Protein AF-A0A381V7F2-F1 (afdb_monomer_lite)

Foldseek 3Di:
DDPVVDDDPPQDKDKDFADDQAFKFWWPDKDLPQLCPFPFWDDKAFLVNPPDQQDPPPVPPSPHGPADDTMDQGGPGGGMMTIGSDNVSRVVSSVVMDTDGDDDDHDDDPVSCVVVVNDPDPDDDDDDDDPPD

Organism: NCBI:txid408172

Radius of gyration: 20.08 Å; chains: 1; bounding box: 65×26×51 Å

pLDDT: mean 93.83, std 6.0, range [57.78, 98.88]

Secondary structure (DSSP, 8-state):
--GGGSPPPTT--EEEEE--SSSSEEEEEEE-HHHHTSTTEEEEEEGGG-SS-S---TT--S---SS-SSEE-STT---EEEEESSHHHHHHHHTT-EEEEEE-----SHHHHHHHT--SSPPP----S-S--

InterPro domains:
  IPR000674 Aldehyde oxidase/xanthine dehydrogenase, a/b hammerhead [PF01315] (2-100)
  IPR000674 Aldehyde oxidase/xanthine dehydrogenase, a/b hammerhead [SM01008] (2-105)
  IPR016208 Aldehyde oxidase/xanthine dehydrogenase-like [PTHR45444] (2-132)
  IPR036856 Aldehyde oxidase/xanthine dehydrogenase, a/b hammerhead superfamily [SSF54665] (2-106)

Structure (mmCIF, N/CA/C/O backbone):
data_AF-A0A381V7F2-F1
#
_entry.id   AF-A0A381V7F2-F1
#
loop_
_atom_site.group_PDB
_atom_site.id
_atom_site.type_symbol
_atom_site.label_atom_id
_atom_site.label_alt_id
_atom_site.label_comp_id
_atom_site.label_asym_id
_atom_site.label_entity_id
_atom_site.label_seq_id
_atom_site.pdbx_PDB_ins_code
_atom_site.Cartn_x
_atom_site.Cartn_y
_atom_site.Cartn_z
_atom_site.occupancy
_atom_site.B_iso_or_equiv
_atom_site.auth_seq_id
_atom_site.auth_comp_id
_atom_site.auth_asym_id
_atom_site.auth_atom_id
_atom_site.pdbx_PDB_model_num
ATOM 1 N N . MET A 1 1 ? 13.324 -11.244 24.272 1.00 77.88 1 MET A N 1
ATOM 2 C CA . MET A 1 1 ? 12.344 -10.155 24.357 1.00 77.88 1 MET A CA 1
ATOM 3 C C . MET A 1 1 ? 12.440 -9.395 23.057 1.00 77.88 1 MET A C 1
ATOM 5 O O . MET A 1 1 ? 13.468 -8.781 22.792 1.00 77.88 1 MET A O 1
ATOM 9 N N . TYR A 1 2 ? 11.424 -9.563 22.232 1.00 90.44 2 TYR A N 1
ATOM 10 C CA . TYR A 1 2 ? 11.212 -8.920 20.946 1.00 90.44 2 TYR A CA 1
ATOM 11 C C . TYR A 1 2 ? 10.138 -7.834 21.095 1.00 90.44 2 TYR A C 1
ATOM 13 O O . TYR A 1 2 ? 9.563 -7.674 22.173 1.00 90.44 2 TYR A O 1
ATOM 21 N N . ILE A 1 3 ? 9.901 -7.037 20.051 1.00 88.31 3 ILE A N 1
ATOM 22 C CA . ILE A 1 3 ? 8.978 -5.893 20.141 1.00 88.31 3 ILE A CA 1
ATOM 23 C C . ILE A 1 3 ? 7.526 -6.324 20.395 1.00 88.31 3 ILE A C 1
ATOM 25 O O . ILE A 1 3 ? 6.768 -5.592 21.018 1.00 88.31 3 ILE A O 1
ATOM 29 N N . ASP A 1 4 ? 7.165 -7.519 19.934 1.00 85.69 4 ASP A N 1
ATOM 30 C CA . ASP A 1 4 ? 5.852 -8.154 20.026 1.00 85.69 4 ASP A CA 1
ATOM 31 C C . ASP A 1 4 ? 5.653 -8.929 21.337 1.00 85.69 4 ASP A C 1
ATOM 33 O O . ASP A 1 4 ? 4.526 -9.277 21.675 1.00 85.69 4 ASP A O 1
ATOM 37 N N . ASP A 1 5 ? 6.721 -9.130 22.117 1.00 88.81 5 ASP A N 1
ATOM 38 C CA . ASP A 1 5 ? 6.630 -9.641 23.490 1.00 88.81 5 ASP A CA 1
ATOM 39 C C . ASP A 1 5 ? 6.167 -8.553 24.481 1.00 88.81 5 ASP A C 1
ATOM 41 O O . ASP A 1 5 ? 5.869 -8.849 25.644 1.00 88.81 5 ASP A O 1
ATOM 45 N N . LEU A 1 6 ? 6.167 -7.278 24.069 1.00 89.31 6 LEU A N 1
ATOM 46 C CA . LEU A 1 6 ? 5.774 -6.167 24.932 1.00 89.31 6 LEU A CA 1
ATOM 47 C C . LEU A 1 6 ? 4.250 -6.155 25.128 1.00 89.31 6 LEU A C 1
ATOM 49 O O . LEU A 1 6 ? 3.505 -6.276 24.157 1.00 89.31 6 LEU A O 1
ATOM 53 N N . PRO A 1 7 ? 3.760 -5.964 26.367 1.00 89.00 7 PRO A N 1
ATOM 54 C CA . PRO A 1 7 ? 2.331 -5.843 26.607 1.00 89.00 7 PRO A CA 1
ATOM 55 C C . PRO A 1 7 ? 1.783 -4.608 25.892 1.00 89.00 7 PRO A C 1
ATOM 57 O O . PRO A 1 7 ? 2.323 -3.506 26.021 1.00 89.00 7 PRO A O 1
ATOM 60 N N . GLU A 1 8 ? 0.684 -4.795 25.167 1.00 89.75 8 GLU A N 1
ATOM 61 C CA . GLU A 1 8 ? 0.017 -3.708 24.462 1.00 89.75 8 GLU A CA 1
ATOM 62 C C . GLU A 1 8 ? -0.523 -2.677 25.467 1.00 89.75 8 GLU A C 1
ATOM 64 O O . GLU A 1 8 ? -1.240 -3.039 26.411 1.00 89.75 8 GLU A O 1
ATOM 69 N N . PRO A 1 9 ? -0.214 -1.380 25.288 1.00 91.69 9 PRO A N 1
ATOM 70 C CA . PRO A 1 9 ? -0.844 -0.322 26.061 1.00 91.69 9 PRO A CA 1
ATOM 71 C C . PRO A 1 9 ? -2.373 -0.387 25.978 1.00 91.69 9 PRO A C 1
ATOM 73 O O . PRO A 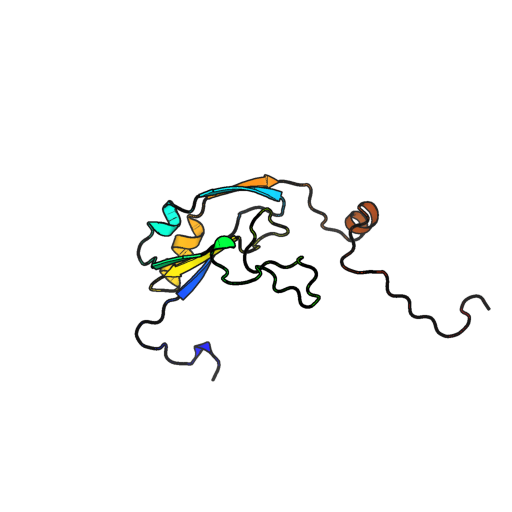1 9 ? -2.954 -0.764 24.955 1.00 91.69 9 PRO A O 1
ATOM 76 N N . ALA A 1 10 ? -3.048 0.042 27.044 1.00 92.62 10 ALA A N 1
ATOM 77 C CA . ALA A 1 10 ? -4.502 0.124 27.041 1.00 92.62 10 ALA A CA 1
ATOM 78 C C . ALA A 1 10 ? -4.981 1.091 25.944 1.00 92.62 10 ALA A C 1
ATOM 80 O O . ALA A 1 10 ? -4.534 2.235 25.879 1.00 92.62 10 ALA A O 1
ATOM 81 N N . GLY A 1 11 ? -5.906 0.628 25.100 1.00 92.38 11 GLY A N 1
ATOM 82 C CA . GLY A 1 11 ? -6.437 1.416 23.985 1.00 92.38 11 GLY A CA 1
ATOM 83 C C . GLY A 1 11 ? -5.597 1.376 22.704 1.00 92.38 11 GLY A C 1
ATOM 84 O O . GLY A 1 11 ? -5.860 2.174 21.807 1.00 92.38 11 GLY A O 1
ATOM 85 N N . THR A 1 12 ? -4.620 0.467 22.603 1.00 95.06 12 THR A N 1
ATOM 86 C CA . THR A 1 12 ? -3.886 0.199 21.354 1.00 95.06 12 THR A CA 1
ATOM 87 C C . THR A 1 12 ? -4.850 -0.048 20.191 1.00 95.06 12 THR A C 1
ATOM 89 O O . THR A 1 12 ? -5.818 -0.798 20.311 1.00 95.06 12 THR A O 1
ATOM 92 N N . LEU A 1 13 ? -4.576 0.604 19.061 1.00 97.38 13 LEU A N 1
ATOM 93 C CA . LEU A 1 13 ? -5.216 0.326 17.779 1.00 97.38 13 LEU A CA 1
ATOM 94 C C . LEU A 1 13 ? -4.239 -0.440 16.893 1.00 97.38 13 LEU A C 1
ATOM 96 O O . LEU A 1 13 ? -3.023 -0.338 17.048 1.00 97.38 13 LEU A O 1
ATOM 100 N N . HIS A 1 14 ? -4.778 -1.174 15.932 1.00 97.31 14 HIS A N 1
ATOM 101 C CA . HIS A 1 14 ? -4.001 -2.014 15.037 1.00 97.31 14 HIS A CA 1
ATOM 102 C C . HIS A 1 14 ? -4.176 -1.548 13.605 1.00 97.31 14 HIS A C 1
ATOM 104 O O . HIS A 1 14 ? -5.279 -1.191 13.187 1.00 97.31 14 HIS A O 1
ATOM 110 N N . LEU A 1 15 ? -3.080 -1.591 12.856 1.00 97.69 15 LEU A N 1
ATOM 111 C CA . LEU A 1 15 ? -3.042 -1.179 11.465 1.00 97.69 15 LEU A CA 1
ATOM 112 C C . LEU A 1 15 ? -2.903 -2.397 10.549 1.00 97.69 15 LEU A C 1
ATOM 114 O O . LEU A 1 15 ? -2.145 -3.320 10.847 1.00 97.69 15 LEU A O 1
ATOM 118 N N . ALA A 1 16 ? -3.613 -2.392 9.423 1.00 98.38 16 ALA A N 1
ATOM 119 C CA . ALA A 1 16 ? -3.373 -3.316 8.319 1.00 98.38 16 ALA A CA 1
ATOM 120 C C . ALA A 1 16 ? -3.365 -2.557 6.982 1.00 98.38 16 ALA A C 1
ATOM 122 O O . ALA A 1 16 ? -4.307 -1.803 6.721 1.00 98.38 16 ALA A O 1
ATOM 123 N N . PRO A 1 17 ? -2.344 -2.743 6.127 1.00 98.19 17 PRO A N 1
ATOM 124 C CA . PRO A 1 17 ? -2.350 -2.176 4.786 1.00 98.19 17 PRO A CA 1
ATOM 125 C C . PRO A 1 17 ? -3.360 -2.907 3.893 1.00 98.19 17 PRO A C 1
ATOM 127 O O . PRO A 1 17 ? -3.581 -4.114 4.032 1.00 98.19 17 PRO A O 1
ATOM 130 N N . GLY A 1 18 ? -3.953 -2.165 2.966 1.00 98.00 18 GLY A N 1
ATOM 131 C CA . GLY A 1 18 ? -4.753 -2.676 1.862 1.00 98.00 18 GLY A CA 1
ATOM 132 C C . GLY A 1 18 ? -4.186 -2.195 0.530 1.00 98.00 18 GLY A C 1
ATOM 133 O O . GLY A 1 18 ? -3.634 -1.099 0.436 1.00 98.00 18 GLY A O 1
ATOM 134 N N . GLY A 1 19 ? -4.311 -3.030 -0.494 1.00 96.19 19 GLY A N 1
ATOM 135 C CA . GLY A 1 19 ? -3.788 -2.788 -1.835 1.00 96.19 19 GLY A CA 1
ATOM 136 C C . GLY A 1 19 ? -4.617 -3.537 -2.872 1.00 96.19 19 GLY A C 1
ATOM 137 O O . GLY A 1 19 ? -5.568 -4.241 -2.521 1.00 96.19 19 GLY A O 1
ATOM 138 N N . ALA A 1 20 ? -4.293 -3.345 -4.146 1.00 93.12 20 ALA A N 1
ATOM 139 C CA . ALA A 1 20 ? -5.027 -3.967 -5.240 1.00 93.12 20 ALA A CA 1
ATOM 140 C C . ALA A 1 20 ? -4.580 -5.417 -5.477 1.00 93.12 20 ALA A C 1
ATOM 142 O O . ALA A 1 20 ? -3.431 -5.775 -5.220 1.00 93.12 20 ALA A O 1
ATOM 143 N N . ASP A 1 21 ? -5.471 -6.225 -6.050 1.00 89.56 21 ASP A N 1
ATOM 144 C CA . ASP A 1 21 ? -5.149 -7.558 -6.572 1.00 89.56 21 ASP A CA 1
ATOM 145 C C . ASP A 1 21 ? -4.680 -7.456 -8.036 1.00 89.56 21 ASP A C 1
ATOM 147 O O . ASP A 1 21 ? -5.308 -7.962 -8.963 1.00 89.56 21 ASP A O 1
ATOM 151 N N . SER A 1 22 ? -3.619 -6.680 -8.262 1.00 89.94 22 SER A N 1
ATOM 152 C CA . SER A 1 22 ? -3.013 -6.466 -9.579 1.00 89.94 22 SER A CA 1
ATOM 153 C C . SER A 1 22 ? -1.499 -6.306 -9.442 1.00 89.94 22 SER A C 1
ATOM 155 O O . SER A 1 22 ? -1.001 -5.916 -8.386 1.00 89.94 22 SER A O 1
ATOM 157 N N . VAL A 1 23 ? -0.763 -6.651 -10.502 1.00 89.94 23 VAL A N 1
ATOM 158 C CA . VAL A 1 23 ? 0.707 -6.600 -10.522 1.00 89.94 23 VAL A CA 1
ATOM 159 C C . VAL A 1 23 ? 1.197 -5.170 -10.716 1.00 89.94 23 VAL A C 1
ATOM 161 O O . VAL A 1 23 ? 2.019 -4.714 -9.934 1.00 89.94 23 VAL A O 1
ATOM 164 N N . CYS A 1 24 ? 0.704 -4.464 -11.733 1.00 95.44 24 CYS A N 1
ATOM 165 C CA . CYS A 1 24 ? 0.989 -3.048 -11.940 1.00 95.44 24 CYS A CA 1
ATOM 166 C C . CYS A 1 24 ? -0.070 -2.392 -12.839 1.00 95.44 24 CYS A C 1
ATOM 168 O O . CYS A 1 24 ? -0.767 -3.066 -13.605 1.00 95.44 24 CYS A O 1
ATOM 170 N N . GLY A 1 25 ? -0.215 -1.072 -12.739 1.00 96.81 25 GLY A N 1
ATOM 171 C CA . GLY A 1 25 ? -1.188 -0.311 -13.521 1.00 96.81 25 GLY A CA 1
ATOM 172 C C . GLY A 1 25 ? -1.637 0.987 -12.862 1.00 96.81 25 GLY A C 1
ATOM 173 O O . GLY A 1 25 ? -1.278 1.285 -11.726 1.00 96.81 25 GLY A O 1
ATOM 174 N N . GLN A 1 26 ? -2.453 1.754 -13.581 1.00 98.06 26 GLN A N 1
ATOM 175 C CA . GLN A 1 26 ? -2.976 3.040 -13.112 1.00 98.06 26 GLN A CA 1
ATOM 176 C C . GLN A 1 26 ? -4.229 2.838 -12.258 1.00 98.06 26 GLN A C 1
ATOM 178 O O . GLN A 1 26 ? -5.156 2.136 -12.665 1.00 98.06 26 GLN A O 1
ATOM 183 N N . ILE A 1 27 ? -4.293 3.498 -11.103 1.00 97.62 27 ILE A N 1
ATOM 184 C CA . ILE A 1 27 ? -5.473 3.514 -10.239 1.00 97.62 27 ILE A CA 1
ATOM 185 C C . ILE A 1 27 ? -6.523 4.424 -10.879 1.00 97.62 27 ILE A C 1
ATOM 187 O O . ILE A 1 27 ? -6.360 5.640 -10.970 1.00 97.62 27 ILE A O 1
ATOM 191 N N . ARG A 1 28 ? -7.635 3.837 -11.327 1.00 97.31 28 ARG A N 1
ATOM 192 C CA . ARG A 1 28 ? -8.771 4.575 -11.903 1.00 97.31 28 ARG A CA 1
ATOM 193 C C . ARG A 1 28 ? -9.788 4.989 -10.866 1.00 97.31 28 ARG A C 1
ATOM 195 O O . ARG A 1 28 ? -10.383 6.061 -10.973 1.00 97.31 28 ARG A O 1
ATOM 202 N N . ARG A 1 29 ? -9.996 4.135 -9.870 1.00 97.06 29 ARG A N 1
ATOM 203 C CA . ARG A 1 29 ? -10.943 4.378 -8.792 1.00 97.06 29 ARG A CA 1
ATOM 204 C C . ARG A 1 29 ? -10.476 3.683 -7.528 1.00 97.06 29 ARG A C 1
ATOM 206 O O . ARG A 1 29 ? -10.014 2.549 -7.566 1.00 97.06 29 ARG A O 1
ATOM 213 N N . LEU A 1 30 ? -10.677 4.369 -6.411 1.00 98.00 30 LEU A N 1
ATOM 214 C CA . LEU A 1 30 ? -10.479 3.858 -5.065 1.00 98.00 30 LEU A CA 1
ATOM 215 C C . LEU A 1 30 ? -11.794 4.023 -4.298 1.00 98.00 30 LEU A C 1
ATOM 217 O O . LEU A 1 30 ? -12.205 5.147 -4.007 1.00 98.00 30 LEU A O 1
ATOM 221 N N . ASP A 1 31 ? -12.469 2.916 -3.995 1.00 98.12 31 ASP A N 1
ATOM 222 C CA . ASP A 1 31 ? -13.686 2.892 -3.184 1.00 98.12 31 ASP A CA 1
ATOM 223 C C . ASP A 1 31 ? -13.432 2.139 -1.874 1.00 98.12 31 ASP A C 1
ATOM 225 O O . ASP A 1 31 ? -13.235 0.921 -1.830 1.00 98.12 31 ASP A O 1
ATOM 229 N N . LEU A 1 32 ? -13.427 2.906 -0.784 1.00 98.56 32 LEU A N 1
ATOM 230 C CA . LEU A 1 32 ? -13.154 2.427 0.570 1.00 98.56 32 LEU A CA 1
ATOM 231 C C . LEU A 1 32 ? -14.401 2.450 1.459 1.00 98.56 32 LEU A C 1
ATOM 233 O O . LEU A 1 32 ? -14.295 2.237 2.665 1.00 98.56 32 LEU A O 1
ATOM 237 N N . SER A 1 33 ? -15.590 2.674 0.893 1.00 98.50 33 SER A N 1
ATOM 238 C CA . SER A 1 33 ? -16.840 2.784 1.661 1.00 98.50 33 SER A CA 1
ATOM 239 C C . SER A 1 33 ? -17.128 1.533 2.506 1.00 98.50 33 SER A C 1
ATOM 241 O O . SER A 1 33 ? -17.469 1.629 3.690 1.00 98.50 33 SER A O 1
ATOM 243 N N . ALA A 1 34 ? -16.909 0.346 1.934 1.00 98.44 34 ALA A N 1
ATOM 244 C CA . ALA A 1 34 ? -17.074 -0.937 2.617 1.00 98.44 34 ALA A CA 1
ATOM 245 C C . ALA A 1 34 ? -16.004 -1.198 3.693 1.00 98.44 34 ALA A C 1
ATOM 247 O O . ALA A 1 34 ? -16.275 -1.908 4.665 1.00 98.44 34 ALA A O 1
ATOM 248 N N . VAL A 1 35 ? -14.806 -0.625 3.529 1.00 98.62 35 VAL A N 1
ATOM 249 C CA . VAL A 1 35 ? -13.719 -0.676 4.519 1.00 98.62 35 VAL A CA 1
ATOM 250 C C . VAL A 1 35 ? -14.071 0.211 5.707 1.00 98.62 35 VAL A C 1
ATOM 252 O O . VAL A 1 35 ? -14.069 -0.253 6.841 1.00 98.62 35 VAL A O 1
ATOM 255 N N . GLN A 1 36 ? -14.443 1.466 5.445 1.00 98.56 36 GLN A N 1
ATOM 256 C CA . GLN A 1 36 ? -14.799 2.459 6.463 1.00 98.56 36 GLN A CA 1
ATOM 257 C C . GLN A 1 36 ? -15.994 2.016 7.316 1.00 98.56 36 GLN A C 1
ATOM 259 O O . GLN A 1 36 ? -16.048 2.305 8.507 1.00 98.56 36 GLN A O 1
ATOM 264 N N . SER A 1 37 ? -16.935 1.286 6.715 1.00 98.38 37 SER A N 1
ATOM 265 C CA . SER A 1 37 ? -18.136 0.784 7.394 1.00 98.38 37 SER A CA 1
ATOM 266 C C . SER A 1 37 ? -17.928 -0.558 8.112 1.00 98.38 37 SER A C 1
ATOM 268 O O . SER A 1 37 ? -18.878 -1.103 8.679 1.00 98.38 37 SER A O 1
ATOM 270 N N . ALA A 1 38 ? -16.731 -1.152 8.054 1.00 98.56 38 ALA A N 1
ATOM 271 C CA . ALA A 1 38 ? -16.488 -2.464 8.642 1.00 98.56 38 ALA A CA 1
ATOM 272 C C . ALA A 1 38 ? -16.432 -2.405 10.186 1.00 98.56 38 ALA A C 1
ATOM 274 O O . ALA A 1 38 ? -15.966 -1.417 10.759 1.00 98.56 38 ALA A O 1
ATOM 275 N N . PRO A 1 39 ? -16.876 -3.466 10.891 1.00 97.75 39 PRO A N 1
ATOM 276 C CA . PRO A 1 39 ? -16.822 -3.514 12.350 1.00 97.75 39 PRO A CA 1
ATOM 277 C C . PRO A 1 39 ? -15.413 -3.268 12.897 1.00 97.75 39 PRO A C 1
ATOM 279 O O . PRO A 1 39 ? -14.437 -3.819 12.394 1.00 97.75 39 PRO A O 1
ATOM 282 N N . GLY A 1 40 ? -15.321 -2.443 13.940 1.00 97.69 40 GLY A N 1
ATOM 283 C CA . GLY A 1 40 ? -14.067 -2.168 14.642 1.00 97.69 40 GLY A CA 1
ATOM 284 C C . GLY A 1 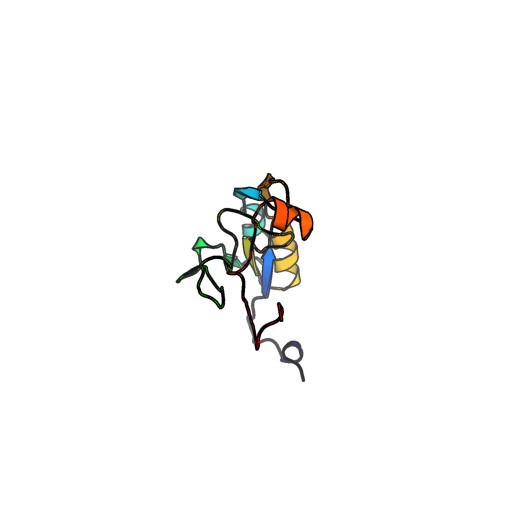40 ? -13.129 -1.181 13.944 1.00 97.69 40 GLY A C 1
ATOM 285 O O . GLY A 1 40 ? -12.156 -0.768 14.575 1.00 97.69 40 GLY A O 1
ATOM 286 N N . VAL A 1 41 ? -13.414 -0.763 12.705 1.00 98.69 41 VAL A N 1
ATOM 287 C CA . VAL A 1 41 ? -12.632 0.263 11.999 1.00 98.69 41 VAL A CA 1
ATOM 288 C C . VAL A 1 41 ? -12.823 1.626 12.663 1.00 98.69 41 VAL A C 1
ATOM 290 O O . VAL A 1 41 ? -13.938 2.037 12.979 1.00 98.69 41 VAL A O 1
ATOM 293 N N . ILE A 1 42 ? -11.704 2.307 12.900 1.00 98.50 42 ILE A N 1
ATOM 294 C CA . ILE A 1 42 ? -11.620 3.641 13.502 1.00 98.50 42 ILE A CA 1
ATOM 295 C C . ILE A 1 42 ? -11.275 4.686 12.441 1.00 98.50 42 ILE A C 1
ATOM 297 O O . ILE A 1 42 ? -11.844 5.774 12.448 1.00 98.50 42 ILE A O 1
ATOM 301 N N . ALA A 1 43 ? -10.354 4.358 11.533 1.00 98.50 43 ALA A N 1
ATOM 302 C CA . ALA A 1 43 ? -9.948 5.229 10.439 1.00 98.50 43 ALA A CA 1
ATOM 303 C C . ALA A 1 43 ? -9.456 4.410 9.241 1.00 98.50 43 ALA A C 1
ATOM 305 O O . ALA A 1 43 ? -8.998 3.275 9.390 1.00 98.50 43 ALA A O 1
ATOM 306 N N . VAL A 1 44 ? -9.523 5.013 8.057 1.00 98.62 44 VAL A N 1
ATOM 307 C CA . VAL A 1 44 ? -8.887 4.506 6.840 1.00 98.62 44 VAL A CA 1
ATOM 308 C C . VAL A 1 44 ? -8.063 5.646 6.263 1.00 98.62 44 VAL A C 1
ATOM 310 O O . VAL A 1 44 ? -8.615 6.708 5.997 1.00 98.62 44 VAL A O 1
ATOM 313 N N . LEU A 1 45 ? -6.759 5.428 6.126 1.00 98.62 45 LEU A N 1
ATOM 314 C CA . LEU A 1 45 ? -5.786 6.421 5.685 1.00 98.62 45 LEU A CA 1
ATOM 315 C C . LEU A 1 45 ? -5.365 6.137 4.246 1.00 98.62 45 LEU A C 1
ATOM 317 O O . LEU A 1 45 ? -5.180 4.983 3.863 1.00 98.62 45 LEU A O 1
ATOM 321 N N . THR A 1 46 ? -5.183 7.192 3.472 1.00 98.44 46 THR A N 1
ATOM 322 C CA . THR A 1 46 ? -4.725 7.195 2.081 1.00 98.44 46 THR A CA 1
ATOM 323 C C . THR A 1 46 ? -3.505 8.105 1.943 1.00 98.44 46 THR A C 1
ATOM 325 O O . THR A 1 46 ? -3.133 8.796 2.892 1.00 98.44 46 T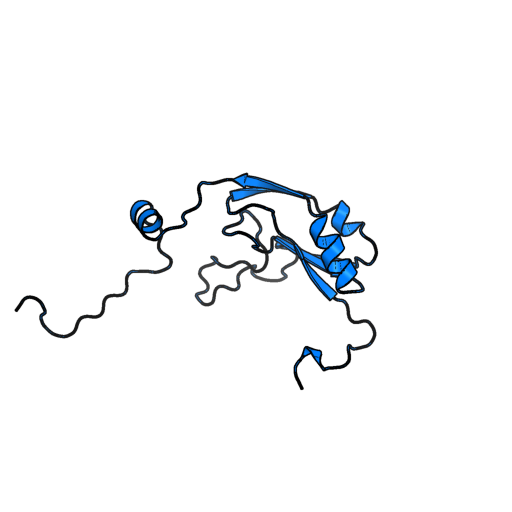HR A O 1
ATOM 328 N N . ALA A 1 47 ? -2.903 8.165 0.753 1.00 97.62 47 ALA A N 1
ATOM 329 C CA . ALA A 1 47 ? -1.834 9.121 0.444 1.00 97.62 47 ALA A CA 1
ATOM 330 C C . ALA A 1 47 ? -2.171 10.573 0.852 1.00 97.62 47 ALA A C 1
ATOM 332 O O . ALA A 1 47 ? -1.301 11.316 1.297 1.00 97.62 47 ALA A O 1
ATOM 333 N N . LYS A 1 48 ? -3.454 10.959 0.779 1.00 97.06 48 LYS A N 1
ATOM 334 C CA . LYS A 1 48 ? -3.947 12.307 1.120 1.00 97.06 48 LYS A CA 1
ATOM 335 C C . LYS A 1 48 ? -3.894 12.632 2.611 1.00 97.06 48 LYS A C 1
ATOM 337 O O . LYS A 1 48 ? -3.983 13.799 2.978 1.00 97.06 48 LYS A O 1
ATOM 342 N N . ASP A 1 49 ? -3.784 11.614 3.457 1.00 98.00 49 ASP A N 1
ATOM 343 C CA . ASP A 1 49 ? -3.730 11.759 4.910 1.00 98.00 49 ASP A CA 1
ATOM 344 C C . ASP A 1 49 ? -2.286 11.895 5.422 1.00 98.00 49 ASP A C 1
ATOM 346 O O . ASP A 1 49 ? -2.067 12.081 6.621 1.00 98.00 49 ASP A O 1
ATOM 350 N N . VAL A 1 50 ? -1.289 11.818 4.531 1.00 96.44 50 VAL A N 1
ATOM 351 C CA . VAL A 1 50 ? 0.114 12.062 4.869 1.00 96.44 50 VAL A CA 1
ATOM 352 C C . VAL A 1 50 ? 0.300 13.570 5.108 1.00 96.44 50 VAL A C 1
ATOM 354 O O . VAL A 1 50 ? 0.116 14.361 4.187 1.00 96.44 50 VAL A O 1
ATOM 357 N N . PRO A 1 51 ? 0.680 14.013 6.324 1.00 95.06 51 PRO A N 1
ATOM 358 C CA . PRO A 1 51 ? 0.779 15.442 6.646 1.00 95.06 51 PRO A CA 1
ATOM 359 C C . PRO A 1 51 ? 1.972 16.150 5.977 1.00 95.06 51 PRO A C 1
ATOM 361 O O . PRO A 1 51 ? 2.078 17.373 6.047 1.00 95.06 51 PRO A O 1
ATOM 364 N N . GLY A 1 52 ? 2.890 15.387 5.380 1.00 93.19 52 GLY A N 1
ATOM 365 C CA . GLY A 1 52 ? 4.064 15.875 4.663 1.00 93.19 52 GLY A CA 1
ATOM 366 C C . GLY A 1 52 ? 4.138 15.293 3.255 1.00 93.19 52 GLY A C 1
ATOM 367 O O . GLY A 1 52 ? 3.123 15.094 2.595 1.00 93.19 52 GLY A O 1
ATOM 368 N N . THR A 1 53 ? 5.349 15.004 2.795 1.00 93.88 53 THR A N 1
ATOM 369 C CA . THR A 1 53 ? 5.559 14.364 1.495 1.00 93.88 53 THR A CA 1
ATOM 370 C C . THR A 1 53 ? 5.254 12.871 1.587 1.00 93.88 53 THR A C 1
ATOM 372 O O . THR A 1 53 ? 5.774 12.184 2.464 1.00 93.88 53 THR A O 1
ATOM 375 N N . ASN A 1 54 ? 4.440 12.359 0.666 1.00 95.88 54 ASN A N 1
ATOM 376 C CA . ASN A 1 54 ? 4.216 10.925 0.488 1.00 95.88 54 ASN A CA 1
ATOM 377 C C . ASN A 1 54 ? 5.387 10.286 -0.284 1.00 95.88 54 ASN A C 1
ATOM 379 O O . ASN A 1 54 ? 5.204 9.792 -1.389 1.00 95.88 54 ASN A O 1
ATOM 383 N N . ASP A 1 55 ? 6.593 10.359 0.279 1.00 94.81 55 ASP A N 1
ATOM 384 C CA . ASP A 1 55 ? 7.819 9.773 -0.273 1.00 94.81 55 ASP A CA 1
ATOM 385 C C . ASP A 1 55 ? 8.729 9.324 0.876 1.00 94.81 55 ASP A C 1
ATOM 387 O O . ASP A 1 55 ? 9.013 10.096 1.795 1.00 94.81 55 ASP A O 1
ATOM 391 N N . ILE A 1 56 ? 9.160 8.068 0.824 1.00 93.56 56 ILE A N 1
ATOM 392 C CA . ILE A 1 56 ? 10.119 7.445 1.746 1.00 93.56 56 ILE A CA 1
ATOM 393 C C . ILE A 1 56 ? 11.371 6.953 1.018 1.00 93.56 56 ILE A C 1
ATOM 395 O O . ILE A 1 56 ? 12.186 6.240 1.609 1.00 93.56 56 ILE A O 1
ATOM 399 N N . SER A 1 57 ? 11.553 7.362 -0.240 1.00 91.38 57 SER A N 1
ATOM 400 C CA . SER A 1 57 ? 12.738 7.050 -1.024 1.00 91.38 57 SER A CA 1
ATOM 401 C C . SER A 1 57 ? 14.010 7.483 -0.280 1.00 91.38 57 SER A C 1
ATOM 403 O O . SER A 1 57 ? 14.164 8.662 0.058 1.00 91.38 57 SER A O 1
ATOM 405 N N . PRO A 1 58 ? 14.980 6.579 -0.039 1.00 87.31 58 PRO A N 1
ATOM 406 C CA . PRO A 1 58 ? 16.234 6.938 0.626 1.00 87.31 58 PRO A CA 1
ATOM 407 C C . PRO A 1 58 ? 17.067 7.916 -0.214 1.00 87.31 58 PRO A C 1
ATOM 409 O O . PRO A 1 58 ? 17.909 8.644 0.317 1.00 87.31 58 PRO A O 1
ATOM 412 N N . THR A 1 59 ? 16.831 7.949 -1.525 1.00 85.81 59 THR A N 1
ATOM 413 C CA . THR A 1 59 ? 17.468 8.865 -2.471 1.00 85.81 59 THR A CA 1
ATOM 414 C C . THR A 1 59 ? 16.669 10.154 -2.675 1.00 85.81 59 THR A C 1
ATOM 416 O O . THR A 1 59 ? 17.162 11.047 -3.360 1.00 85.81 59 THR A O 1
ATOM 419 N N . HIS A 1 60 ? 15.494 10.297 -2.041 1.00 79.50 60 HIS A N 1
ATOM 420 C CA . HIS A 1 60 ? 14.571 11.432 -2.195 1.00 79.50 60 HIS A CA 1
ATOM 421 C C . HIS A 1 60 ? 14.195 11.689 -3.664 1.00 79.50 60 HIS A C 1
ATOM 423 O O . HIS A 1 60 ? 14.050 12.833 -4.099 1.00 79.50 60 HIS A O 1
ATOM 429 N N . CYS A 1 61 ? 14.093 10.610 -4.444 1.00 81.75 61 CYS A N 1
ATOM 430 C CA . CYS A 1 61 ? 13.776 10.669 -5.867 1.00 81.75 61 CYS A CA 1
ATOM 431 C C . CYS A 1 61 ? 12.266 10.742 -6.143 1.00 81.75 61 CYS A C 1
ATOM 433 O O . CYS A 1 61 ? 11.886 10.847 -7.308 1.00 81.75 61 CYS A O 1
ATOM 435 N N . GLY A 1 62 ? 11.411 10.728 -5.111 1.00 83.62 62 GLY A N 1
ATOM 436 C CA . GLY A 1 62 ? 9.958 10.753 -5.285 1.00 83.62 62 GLY A CA 1
ATOM 437 C C . GLY A 1 62 ? 9.388 9.464 -5.876 1.00 83.62 62 GLY A C 1
ATOM 438 O O . GLY A 1 62 ? 8.302 9.494 -6.448 1.00 83.62 62 GLY A O 1
ATOM 439 N N . ASP A 1 63 ? 10.130 8.359 -5.797 1.00 87.19 63 ASP A N 1
ATOM 440 C CA . ASP A 1 63 ? 9.835 7.089 -6.462 1.00 87.19 63 ASP A CA 1
ATOM 441 C C . ASP A 1 63 ? 9.366 5.983 -5.508 1.00 87.19 63 ASP A C 1
ATOM 443 O O . ASP A 1 63 ? 9.029 4.892 -5.976 1.00 87.19 63 ASP A O 1
ATOM 447 N N . ASP A 1 64 ? 9.292 6.259 -4.198 1.00 92.38 64 ASP A N 1
ATOM 448 C CA . ASP A 1 64 ? 8.822 5.302 -3.196 1.00 92.38 64 ASP A CA 1
ATOM 449 C C . ASP A 1 64 ? 7.787 5.908 -2.229 1.00 92.38 64 ASP A C 1
ATOM 451 O O . ASP A 1 64 ? 8.126 6.320 -1.118 1.00 92.38 64 ASP A O 1
ATOM 455 N N . PRO A 1 65 ? 6.507 6.009 -2.630 1.00 95.50 65 PRO A N 1
ATOM 456 C CA . PRO A 1 65 ? 5.442 6.482 -1.752 1.00 95.50 65 PRO A CA 1
ATOM 457 C C . PRO A 1 65 ? 5.177 5.563 -0.554 1.00 95.50 65 PRO A C 1
ATOM 459 O O . PRO A 1 65 ? 5.283 4.341 -0.640 1.00 95.50 65 PRO A O 1
ATOM 462 N N . VAL A 1 66 ? 4.713 6.153 0.557 1.00 96.38 66 VAL A N 1
ATOM 463 C CA . VAL A 1 66 ? 4.225 5.400 1.732 1.00 96.38 66 VAL A CA 1
ATOM 464 C C . VAL A 1 66 ? 2.952 4.629 1.384 1.00 96.38 66 VAL A C 1
ATOM 466 O O . VAL A 1 66 ? 2.776 3.482 1.795 1.00 96.38 66 VAL A O 1
ATOM 469 N N . LEU A 1 67 ? 2.048 5.289 0.658 1.00 97.75 67 LEU A N 1
ATOM 470 C CA . LEU A 1 67 ? 0.804 4.732 0.136 1.00 97.75 67 LEU A CA 1
ATOM 471 C C . LEU A 1 67 ? 0.660 5.153 -1.328 1.00 97.75 67 LEU A C 1
ATOM 473 O O . LEU A 1 67 ? 0.732 6.344 -1.631 1.00 97.75 67 LEU A O 1
ATOM 477 N N . ALA A 1 68 ? 0.440 4.202 -2.228 1.00 97.25 68 ALA A N 1
ATOM 478 C CA . ALA A 1 68 ? 0.269 4.461 -3.650 1.00 97.25 68 ALA A CA 1
ATOM 479 C C . ALA A 1 68 ? -0.955 5.360 -3.909 1.00 97.25 68 ALA A C 1
ATOM 481 O O . ALA A 1 68 ? -2.033 5.139 -3.352 1.00 97.25 68 ALA A O 1
ATOM 482 N N . GLU A 1 69 ? -0.790 6.381 -4.755 1.00 95.75 69 GLU A N 1
ATOM 483 C CA . GLU A 1 69 ? -1.838 7.375 -5.033 1.00 95.75 69 GLU A CA 1
ATOM 484 C C . GLU A 1 69 ? -2.421 7.248 -6.444 1.00 95.75 69 GLU A C 1
ATOM 486 O O . GLU A 1 69 ? -3.641 7.222 -6.609 1.00 95.75 69 GLU A O 1
ATOM 491 N N . SER A 1 70 ? -1.559 7.183 -7.460 1.00 95.50 70 SER A N 1
ATOM 492 C CA . SER A 1 70 ? -1.954 7.214 -8.874 1.00 95.50 70 SER A CA 1
ATOM 493 C C . SER A 1 70 ? -1.812 5.874 -9.581 1.00 95.50 70 SER A C 1
ATOM 495 O O . SER A 1 70 ? -2.540 5.597 -10.529 1.00 95.50 70 SER A O 1
ATOM 497 N N . GLU A 1 71 ? -0.885 5.037 -9.136 1.00 96.06 71 GLU A N 1
ATOM 498 C CA . GLU A 1 71 ? -0.556 3.766 -9.765 1.00 96.06 71 GLU A CA 1
ATOM 499 C C . GLU A 1 71 ? -0.085 2.761 -8.725 1.00 96.06 71 GLU A C 1
ATOM 501 O O . GLU A 1 71 ? 0.235 3.119 -7.596 1.00 96.06 71 GLU A O 1
ATOM 506 N N . ILE A 1 72 ? -0.049 1.504 -9.135 1.00 96.06 72 ILE A N 1
ATOM 507 C CA . ILE A 1 72 ? 0.630 0.416 -8.445 1.00 96.06 72 ILE A CA 1
ATOM 508 C C . ILE A 1 72 ? 1.744 -0.092 -9.358 1.00 96.06 72 ILE A C 1
ATOM 510 O O . ILE A 1 72 ? 1.540 -0.327 -10.551 1.00 96.06 72 ILE A O 1
ATOM 514 N N . ARG A 1 73 ? 2.929 -0.234 -8.786 1.00 94.19 73 ARG A N 1
ATOM 515 C CA . ARG A 1 73 ? 4.208 -0.556 -9.418 1.00 94.19 73 ARG A CA 1
ATOM 516 C C . ARG A 1 73 ? 4.531 -2.043 -9.283 1.00 94.19 73 ARG A C 1
ATOM 518 O O . ARG A 1 73 ? 5.225 -2.597 -10.132 1.00 94.19 73 ARG A O 1
ATOM 525 N N . PHE A 1 74 ? 4.029 -2.691 -8.232 1.00 94.50 74 PHE A N 1
ATOM 526 C CA . PHE A 1 74 ? 4.218 -4.118 -7.974 1.00 94.50 74 PHE A CA 1
ATOM 527 C C . PHE A 1 74 ? 3.059 -4.726 -7.169 1.00 94.50 74 PHE A C 1
ATOM 529 O O . PHE A 1 74 ? 2.302 -4.039 -6.478 1.00 94.50 74 PHE A O 1
ATOM 536 N N . PHE A 1 75 ? 2.951 -6.056 -7.219 1.00 95.38 75 PHE A N 1
ATOM 537 C CA . PHE A 1 75 ? 1.932 -6.791 -6.475 1.00 95.38 75 PHE A CA 1
ATOM 538 C C . PHE A 1 75 ? 2.106 -6.620 -4.960 1.00 95.38 75 PHE A C 1
ATOM 540 O O . PHE A 1 75 ? 3.162 -6.931 -4.406 1.00 95.38 75 PHE A O 1
ATOM 547 N N . GLY A 1 76 ? 1.037 -6.199 -4.283 1.00 94.50 76 GLY A N 1
ATOM 548 C CA . GLY A 1 76 ? 1.027 -5.999 -2.833 1.00 94.50 76 GLY A CA 1
ATOM 549 C C . GLY A 1 76 ? 1.485 -4.613 -2.377 1.00 94.50 76 GLY A C 1
ATOM 550 O O . GLY A 1 76 ? 1.621 -4.405 -1.171 1.00 94.50 76 GLY A O 1
ATOM 551 N N . GLU A 1 77 ? 1.695 -3.669 -3.298 1.00 96.75 77 GLU A N 1
ATOM 552 C CA . GLU A 1 77 ? 1.950 -2.277 -2.939 1.00 96.75 77 GLU A CA 1
ATOM 553 C C . GLU A 1 77 ? 0.782 -1.692 -2.109 1.00 96.75 77 GLU A C 1
ATOM 555 O O . GLU A 1 77 ? -0.383 -1.793 -2.519 1.00 96.75 77 GLU A O 1
ATOM 560 N N . PRO A 1 78 ? 1.053 -1.099 -0.929 1.00 97.50 78 PRO A N 1
ATOM 561 C CA . PRO A 1 78 ? 0.016 -0.488 -0.102 1.00 97.50 78 PRO A CA 1
ATOM 562 C C . PRO A 1 78 ? -0.616 0.733 -0.779 1.00 97.50 78 PRO A C 1
ATOM 564 O O . PRO A 1 78 ? 0.085 1.661 -1.153 1.00 97.50 78 PRO A O 1
ATOM 567 N N . VAL A 1 79 ? -1.946 0.774 -0.864 1.00 98.38 79 VAL A N 1
ATOM 568 C CA . VAL A 1 79 ? -2.726 1.915 -1.398 1.00 98.38 79 VAL A CA 1
ATOM 569 C C . VAL A 1 79 ? -3.426 2.680 -0.271 1.00 98.38 79 VAL A C 1
ATOM 571 O O . VAL A 1 79 ? -3.619 3.893 -0.326 1.00 98.38 79 VAL A O 1
ATOM 574 N N . PHE A 1 80 ? -3.813 1.973 0.789 1.00 98.69 80 PHE A N 1
ATOM 575 C CA . PHE A 1 80 ? -4.440 2.553 1.970 1.00 98.69 80 PHE A CA 1
ATOM 576 C C . PHE A 1 80 ? -4.065 1.764 3.228 1.00 98.69 80 PHE A C 1
ATOM 578 O O . PHE A 1 80 ? -3.592 0.629 3.154 1.00 98.69 80 PHE A O 1
ATOM 585 N N . ALA A 1 81 ? -4.310 2.341 4.400 1.00 98.69 81 ALA A N 1
ATOM 586 C CA . ALA A 1 81 ? -4.108 1.690 5.688 1.00 98.69 81 ALA A CA 1
ATOM 587 C C . ALA A 1 81 ? -5.384 1.735 6.530 1.00 98.69 81 ALA A C 1
ATOM 589 O O . ALA A 1 81 ? -6.000 2.784 6.698 1.00 98.69 81 ALA A O 1
ATOM 590 N N . VAL A 1 82 ? -5.778 0.595 7.088 1.00 98.88 82 VAL A N 1
ATOM 591 C CA . VAL A 1 82 ? -6.935 0.480 7.979 1.00 98.88 82 VAL A CA 1
ATOM 592 C C . VAL A 1 82 ? -6.465 0.502 9.418 1.00 98.88 82 VAL A C 1
ATOM 594 O O . VAL A 1 82 ? -5.645 -0.328 9.794 1.00 98.88 82 VAL A O 1
ATOM 597 N N . VAL A 1 83 ? -7.029 1.392 10.228 1.00 98.75 83 VAL A N 1
ATOM 598 C CA . VAL A 1 83 ? -6.824 1.445 11.678 1.00 98.75 83 VAL A CA 1
ATOM 599 C C . VAL A 1 83 ? -8.073 0.896 12.364 1.00 98.75 83 VAL A C 1
ATOM 601 O O . VAL A 1 83 ? -9.167 1.423 12.158 1.00 98.75 83 VAL A O 1
ATOM 604 N N . ALA A 1 84 ? -7.935 -0.148 13.183 1.00 98.62 84 ALA A N 1
ATOM 605 C CA . ALA A 1 84 ? -9.053 -0.810 13.861 1.00 98.62 84 ALA A CA 1
ATOM 606 C C . ALA A 1 84 ? -8.740 -1.189 15.318 1.00 98.62 84 ALA A C 1
ATOM 608 O O . ALA A 1 84 ? -7.599 -1.112 15.770 1.00 98.62 84 ALA A O 1
ATOM 609 N N . ARG A 1 85 ? -9.765 -1.620 16.061 1.00 97.62 85 ARG A N 1
ATOM 610 C CA . ARG A 1 85 ? -9.663 -2.032 17.477 1.00 97.62 85 ARG A CA 1
ATOM 611 C C . ARG A 1 85 ? -8.936 -3.356 17.702 1.00 97.62 85 ARG A C 1
ATOM 613 O O . ARG A 1 85 ? -8.545 -3.640 18.825 1.00 97.62 85 ARG A O 1
ATOM 620 N N . SER A 1 86 ? -8.761 -4.161 16.660 1.00 96.81 86 SER A N 1
ATOM 621 C CA . SER A 1 86 ? -7.982 -5.396 16.707 1.00 96.81 86 SER A CA 1
ATOM 622 C C . SER A 1 86 ? -7.277 -5.644 15.378 1.00 96.81 86 SER A C 1
ATOM 624 O O . SER A 1 86 ? -7.753 -5.247 14.310 1.00 96.81 86 SER A O 1
ATOM 626 N N . HIS A 1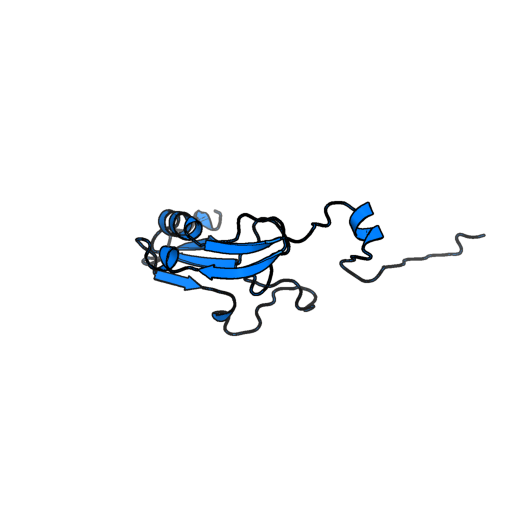 87 ? -6.155 -6.364 15.422 1.00 95.88 87 HIS A N 1
ATOM 627 C CA . HIS A 1 87 ? -5.417 -6.744 14.214 1.00 95.88 87 HIS A CA 1
ATOM 628 C C . HIS A 1 87 ? -6.273 -7.578 13.244 1.00 95.88 87 HIS A C 1
ATOM 630 O O . HIS A 1 87 ? -6.173 -7.419 12.027 1.00 95.88 87 HIS A O 1
ATOM 636 N N . ARG A 1 88 ? -7.161 -8.435 13.768 1.00 97.75 88 ARG A N 1
ATOM 637 C CA . ARG A 1 88 ? -8.084 -9.227 12.944 1.00 97.75 88 ARG A CA 1
ATOM 638 C C . ARG A 1 88 ? -9.068 -8.333 12.188 1.00 97.75 88 ARG A C 1
ATOM 640 O O . ARG A 1 88 ? -9.190 -8.483 10.977 1.00 97.75 88 ARG A O 1
ATOM 647 N N . GLU A 1 89 ? -9.721 -7.399 12.879 1.00 98.38 89 GLU A N 1
ATOM 648 C CA . GLU A 1 89 ? -10.678 -6.473 12.257 1.00 98.38 89 GLU A CA 1
ATOM 649 C C . GLU A 1 89 ? -10.007 -5.610 11.184 1.00 98.38 89 GLU A C 1
ATOM 651 O O . GLU A 1 89 ? -10.554 -5.475 10.092 1.00 98.38 89 GLU A O 1
ATOM 656 N N . ALA A 1 90 ? -8.792 -5.107 11.441 1.00 98.56 90 ALA A N 1
ATOM 657 C CA . ALA A 1 90 ? -8.038 -4.331 10.456 1.00 98.56 90 ALA A CA 1
ATOM 658 C C . ALA A 1 90 ? -7.793 -5.137 9.166 1.00 98.56 90 ALA A C 1
ATOM 660 O O . ALA A 1 90 ? -8.074 -4.656 8.068 1.00 98.56 90 ALA A O 1
ATOM 661 N N . ARG A 1 91 ? -7.328 -6.391 9.283 1.00 98.12 91 ARG A N 1
ATOM 662 C CA . ARG A 1 91 ? -7.049 -7.258 8.121 1.00 98.12 91 ARG A CA 1
ATOM 663 C C . ARG A 1 91 ? -8.306 -7.683 7.373 1.00 98.12 91 ARG A C 1
ATOM 665 O O . ARG A 1 91 ? -8.277 -7.792 6.150 1.00 98.12 91 ARG A O 1
ATOM 672 N N . GLU A 1 92 ? -9.388 -7.978 8.087 1.00 98.25 92 GLU A N 1
ATOM 673 C CA . GLU A 1 92 ? -10.666 -8.345 7.470 1.00 98.25 92 GLU A CA 1
ATOM 674 C C . GLU A 1 92 ? -11.288 -7.159 6.728 1.00 98.25 92 GLU A C 1
ATOM 676 O O . GLU A 1 92 ? -11.816 -7.334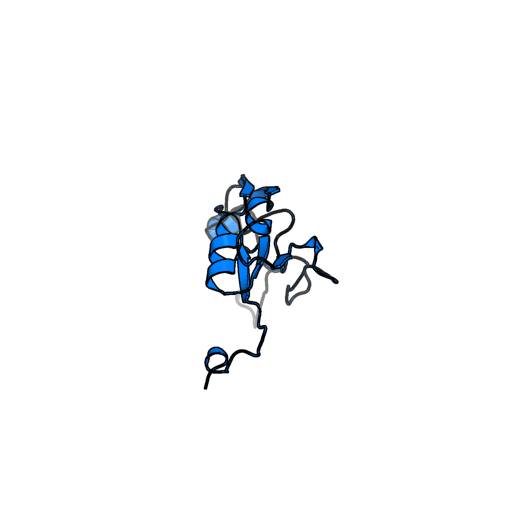 5.629 1.00 98.25 92 GLU A O 1
ATOM 681 N N . ALA A 1 93 ? -11.197 -5.955 7.294 1.00 98.56 93 ALA A N 1
ATOM 682 C CA . ALA A 1 93 ? -11.660 -4.731 6.656 1.00 98.56 93 ALA A CA 1
ATOM 683 C C . ALA A 1 93 ? -10.801 -4.351 5.441 1.00 98.56 93 ALA A C 1
ATOM 685 O O . ALA A 1 93 ? -11.363 -4.005 4.406 1.00 98.56 93 ALA A O 1
ATOM 686 N N . ALA A 1 94 ? -9.471 -4.485 5.517 1.00 98.38 94 ALA A N 1
ATOM 687 C CA . ALA A 1 94 ? -8.562 -4.167 4.409 1.00 98.38 94 ALA A CA 1
ATOM 688 C C . ALA A 1 94 ? -8.882 -4.947 3.119 1.00 98.38 94 ALA A C 1
ATOM 690 O O . ALA A 1 94 ? -8.737 -4.419 2.023 1.00 98.38 94 ALA A O 1
ATOM 691 N N . ARG A 1 95 ? -9.411 -6.172 3.231 1.00 97.44 95 ARG A N 1
ATOM 692 C CA . ARG A 1 95 ? -9.835 -6.991 2.076 1.00 97.44 95 ARG A CA 1
ATOM 693 C C . ARG A 1 95 ? -11.106 -6.498 1.380 1.00 97.44 95 ARG A C 1
ATOM 695 O O . ARG A 1 95 ? -11.476 -7.045 0.349 1.00 97.44 95 ARG A O 1
ATOM 702 N N . ARG A 1 96 ? -11.818 -5.530 1.961 1.00 98.12 96 ARG A N 1
ATOM 703 C CA . ARG A 1 96 ? -13.078 -4.996 1.416 1.00 98.12 96 ARG A CA 1
ATOM 704 C C . ARG A 1 96 ? -12.868 -3.790 0.502 1.00 98.12 96 ARG A C 1
ATOM 706 O O . ARG A 1 96 ? -13.850 -3.291 -0.041 1.00 98.12 96 ARG A O 1
ATOM 713 N N . GLY A 1 97 ? -11.633 -3.300 0.380 1.00 97.56 97 GLY A N 1
ATOM 714 C CA . GLY A 1 97 ? -11.305 -2.195 -0.515 1.00 97.56 97 GLY A CA 1
ATOM 715 C C . GLY A 1 97 ? -11.530 -2.600 -1.964 1.00 97.56 97 GLY A C 1
ATOM 716 O O . GLY A 1 97 ? -11.153 -3.699 -2.364 1.00 97.56 97 GLY A O 1
ATOM 717 N N . GLN A 1 98 ? -12.157 -1.720 -2.736 1.00 97.75 98 GLN A N 1
ATOM 718 C CA . GLN A 1 98 ? -12.326 -1.902 -4.172 1.00 97.75 98 GLN A CA 1
ATOM 719 C C . GLN A 1 98 ? -11.430 -0.901 -4.888 1.00 97.75 98 GLN A C 1
ATOM 721 O O . GLN A 1 98 ? -11.535 0.309 -4.669 1.00 97.75 98 GLN A O 1
ATOM 726 N N . ILE A 1 99 ? -10.517 -1.421 -5.702 1.00 97.88 99 ILE A N 1
ATOM 727 C CA . ILE A 1 99 ? -9.534 -0.626 -6.428 1.00 97.88 99 ILE A CA 1
ATOM 728 C C . ILE A 1 99 ? -9.608 -1.044 -7.888 1.00 97.88 99 ILE A C 1
ATOM 730 O O . ILE A 1 99 ? -9.250 -2.171 -8.228 1.00 97.88 99 ILE A O 1
ATOM 734 N N . ASP A 1 100 ? -10.078 -0.132 -8.731 1.00 97.25 100 ASP A N 1
ATOM 735 C CA . ASP A 1 100 ? -10.130 -0.353 -10.170 1.00 97.25 100 ASP A CA 1
ATOM 736 C C . ASP A 1 100 ? -8.785 0.054 -10.766 1.00 97.25 100 ASP A C 1
ATOM 738 O O . ASP A 1 100 ? -8.346 1.200 -10.609 1.00 97.25 100 ASP A O 1
ATOM 742 N N . ILE A 1 101 ? -8.142 -0.891 -11.447 1.00 97.88 101 ILE A N 1
ATOM 743 C CA . ILE A 1 101 ? -6.825 -0.723 -12.054 1.00 97.88 101 ILE A CA 1
ATOM 744 C C . ILE A 1 101 ? -6.949 -0.869 -13.565 1.00 97.88 101 ILE A C 1
ATOM 746 O O . ILE A 1 101 ? -7.502 -1.858 -14.043 1.00 97.88 101 ILE A O 1
ATOM 750 N N . ASP A 1 102 ? -6.365 0.073 -14.301 1.00 97.19 102 ASP A N 1
ATOM 751 C CA . ASP A 1 102 ? -6.026 -0.124 -15.708 1.00 97.19 102 ASP A CA 1
ATOM 752 C C . ASP A 1 102 ? -4.639 -0.777 -15.773 1.00 97.19 102 ASP A C 1
ATOM 754 O O . ASP A 1 102 ? -3.639 -0.091 -15.520 1.00 97.19 102 ASP A O 1
ATOM 758 N N . PRO A 1 103 ? -4.548 -2.093 -16.047 1.00 95.81 103 PRO A N 1
ATOM 759 C CA . PRO A 1 103 ? -3.282 -2.805 -15.998 1.00 95.81 103 PRO A CA 1
ATOM 760 C C . PRO A 1 103 ? -2.352 -2.347 -17.120 1.00 95.81 103 PRO A C 1
ATOM 762 O O . PRO A 1 103 ? -2.791 -2.019 -18.225 1.00 95.81 103 PRO A O 1
ATOM 765 N N . VAL A 1 104 ? -1.055 -2.380 -16.838 1.00 94.88 104 VAL A N 1
ATOM 766 C CA . VAL A 1 104 ? 0.002 -2.193 -17.838 1.00 94.88 104 VAL A CA 1
ATOM 767 C C . VAL A 1 104 ? 0.838 -3.464 -17.935 1.00 94.88 104 VAL A C 1
ATOM 769 O O . VAL A 1 104 ? 0.823 -4.291 -17.025 1.00 94.88 104 VAL A O 1
ATOM 772 N N . GLU A 1 105 ? 1.545 -3.643 -19.049 1.00 94.31 105 GLU A N 1
ATOM 773 C CA . GLU A 1 105 ? 2.430 -4.798 -19.213 1.00 94.31 105 GLU A CA 1
ATOM 774 C C . GLU A 1 105 ? 3.605 -4.687 -18.222 1.00 94.31 105 GLU A C 1
ATOM 776 O O . GLU A 1 105 ? 4.342 -3.695 -18.269 1.00 94.31 105 GLU A O 1
ATOM 781 N N . PRO A 1 106 ? 3.798 -5.662 -17.317 1.00 94.62 106 PRO A N 1
ATOM 782 C CA . PRO A 1 106 ? 4.862 -5.594 -16.328 1.00 94.62 106 PRO A CA 1
ATOM 783 C C . PRO A 1 106 ? 6.229 -5.920 -16.940 1.00 94.62 106 PRO A C 1
ATOM 785 O O . PRO A 1 106 ? 6.376 -6.813 -17.775 1.00 94.62 106 PRO A O 1
ATOM 788 N N . VAL A 1 107 ? 7.267 -5.253 -16.436 1.00 94.75 107 VAL A N 1
ATOM 789 C CA . VAL A 1 107 ? 8.667 -5.609 -16.695 1.00 94.75 107 VAL A CA 1
ATOM 790 C C . VAL A 1 107 ? 9.128 -6.562 -15.591 1.00 94.75 107 VAL A C 1
ATOM 792 O O . VAL A 1 107 ? 9.326 -6.148 -14.453 1.00 94.75 107 VAL A O 1
ATOM 795 N N . LEU A 1 108 ? 9.270 -7.849 -15.914 1.00 94.94 108 LEU A N 1
ATOM 796 C CA . LEU A 1 108 ? 9.529 -8.924 -14.946 1.00 94.94 108 LEU A CA 1
ATOM 797 C C . LEU A 1 108 ? 10.935 -9.527 -15.056 1.00 94.94 108 LEU A C 1
ATOM 799 O O . LEU A 1 108 ? 11.380 -10.217 -14.138 1.00 94.94 108 LEU A O 1
ATOM 803 N N . THR A 1 109 ? 11.636 -9.302 -16.170 1.00 96.06 109 THR A N 1
ATOM 804 C CA . THR A 1 109 ? 12.986 -9.830 -16.404 1.00 96.06 109 THR A CA 1
ATOM 805 C C . THR A 1 109 ? 13.998 -8.727 -16.690 1.00 96.06 109 THR A C 1
ATOM 807 O O . THR A 1 109 ? 13.654 -7.629 -17.128 1.00 96.06 109 THR A O 1
ATOM 810 N N . ILE A 1 110 ? 15.279 -9.048 -16.488 1.00 96.25 110 ILE A N 1
ATOM 811 C CA . ILE A 1 110 ? 16.391 -8.153 -16.834 1.00 96.25 110 ILE A CA 1
ATOM 812 C C . ILE A 1 110 ? 16.367 -7.827 -18.332 1.00 96.25 110 ILE A C 1
ATOM 814 O O . ILE A 1 110 ? 16.501 -6.665 -18.697 1.00 96.25 110 ILE A O 1
ATOM 818 N N . ASP A 1 111 ? 16.136 -8.818 -19.196 1.00 97.44 111 ASP A N 1
ATOM 819 C CA . ASP A 1 111 ? 16.084 -8.603 -20.648 1.00 97.44 111 ASP A CA 1
ATOM 820 C C . ASP A 1 111 ? 14.949 -7.651 -21.048 1.00 97.44 111 ASP A C 1
ATOM 822 O O . ASP A 1 111 ? 15.144 -6.777 -21.892 1.00 97.44 111 ASP A O 1
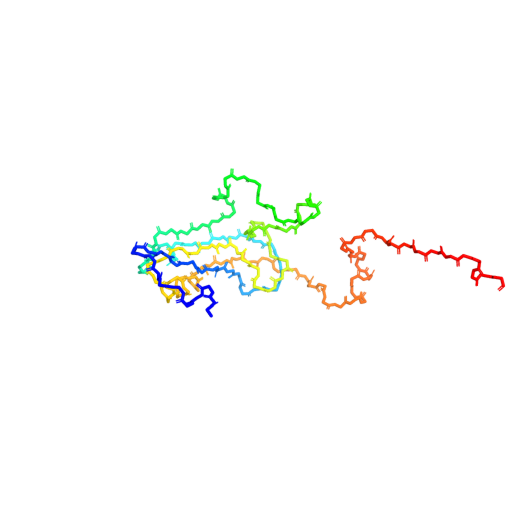ATOM 826 N N . GLN A 1 112 ? 13.777 -7.771 -20.412 1.00 96.44 112 GLN A N 1
ATOM 827 C CA . GLN A 1 112 ? 12.667 -6.836 -20.613 1.00 96.44 112 GLN A CA 1
ATOM 828 C C . GLN A 1 112 ? 13.034 -5.426 -20.140 1.00 96.44 112 GLN A C 1
ATOM 830 O O . GLN A 1 112 ? 12.748 -4.459 -20.842 1.00 96.44 112 GLN A O 1
ATOM 835 N N . ALA A 1 113 ? 13.701 -5.298 -18.988 1.00 95.56 113 ALA A N 1
ATOM 836 C CA . ALA A 1 113 ? 14.134 -4.007 -18.461 1.00 95.56 113 ALA A CA 1
ATOM 837 C C . ALA A 1 113 ? 15.159 -3.328 -19.381 1.00 95.56 113 ALA A C 1
ATOM 839 O O . ALA A 1 113 ? 15.017 -2.146 -19.691 1.00 95.56 113 ALA A O 1
ATOM 840 N N . LEU A 1 114 ? 16.136 -4.088 -19.889 1.00 95.12 114 LEU A N 1
ATOM 841 C CA . LEU A 1 114 ? 17.119 -3.611 -20.862 1.00 95.12 114 LEU A CA 1
ATOM 842 C C . LEU A 1 114 ? 16.451 -3.184 -22.175 1.00 95.12 114 LEU A C 1
ATOM 844 O O . LEU A 1 114 ? 16.767 -2.117 -22.699 1.00 95.12 114 LEU A O 1
ATOM 848 N N . ALA A 1 115 ? 15.501 -3.974 -22.683 1.00 95.38 115 ALA A N 1
ATOM 849 C CA . ALA A 1 115 ? 14.755 -3.648 -23.897 1.00 95.38 115 ALA A CA 1
ATOM 850 C C . ALA A 1 115 ? 13.875 -2.395 -23.736 1.00 95.38 115 ALA A C 1
ATOM 852 O O . ALA A 1 115 ? 13.720 -1.631 -24.687 1.00 95.38 115 ALA A O 1
ATOM 853 N N . ALA A 1 116 ? 13.327 -2.168 -22.540 1.00 93.81 116 ALA A N 1
ATOM 854 C CA . ALA A 1 116 ? 12.514 -1.000 -22.209 1.00 93.81 116 ALA A CA 1
ATOM 855 C C . ALA A 1 116 ? 13.340 0.235 -21.799 1.00 93.81 116 ALA A C 1
ATOM 857 O O . ALA A 1 116 ? 12.771 1.309 -21.617 1.00 93.81 116 ALA A O 1
ATOM 858 N N . GLY A 1 117 ? 14.661 0.101 -21.623 1.00 93.31 117 GLY A N 1
ATOM 859 C CA . GLY A 1 117 ? 15.502 1.167 -21.068 1.00 93.31 117 GLY A CA 1
ATOM 860 C C . GLY A 1 117 ? 15.124 1.551 -19.631 1.00 93.31 117 GLY A C 1
ATOM 861 O O . GLY A 1 117 ? 15.301 2.700 -19.236 1.00 93.31 117 GLY A O 1
ATOM 862 N N . SER A 1 118 ? 14.574 0.606 -18.867 1.00 92.00 118 SER A N 1
ATOM 863 C CA . SER A 1 118 ? 14.088 0.812 -17.504 1.00 92.00 118 SER A CA 1
ATOM 864 C C . SER A 1 118 ? 15.199 0.520 -16.496 1.00 92.00 118 SER A C 1
ATOM 866 O O . SER A 1 118 ? 15.527 -0.641 -16.248 1.00 92.00 118 SER A O 1
ATOM 868 N N . TYR A 1 119 ? 15.764 1.564 -15.892 1.00 89.25 119 TYR A N 1
ATOM 869 C CA . TYR A 1 119 ? 16.858 1.468 -14.921 1.00 89.25 119 TYR A CA 1
ATOM 870 C C . TYR A 1 119 ? 16.467 2.115 -13.592 1.00 89.25 119 TYR A C 1
ATOM 872 O O . TYR A 1 119 ? 15.758 3.115 -13.574 1.00 89.25 119 TYR A O 1
ATOM 880 N N . VAL A 1 120 ? 16.970 1.562 -12.487 1.00 85.00 120 VAL A N 1
ATOM 881 C CA . VAL A 1 120 ? 16.749 2.105 -11.132 1.00 85.00 120 VAL A CA 1
ATOM 882 C C . VAL A 1 120 ? 17.724 3.247 -10.812 1.00 85.00 120 VAL A C 1
ATOM 884 O O . VAL A 1 120 ? 17.413 4.133 -10.027 1.00 85.00 120 VAL A O 1
ATOM 887 N N . SER A 1 121 ? 18.915 3.248 -11.417 1.00 82.62 121 SER A N 1
ATOM 888 C CA . SER A 1 121 ? 19.940 4.270 -11.192 1.00 82.62 121 SER A CA 1
ATOM 889 C C . SER A 1 121 ? 20.792 4.500 -12.436 1.00 82.62 121 SER A C 1
ATOM 891 O O . SER A 1 121 ? 20.805 3.687 -13.363 1.00 82.62 121 SER A O 1
ATOM 893 N N . GLU A 1 122 ? 21.583 5.571 -12.418 1.00 84.06 122 GLU A N 1
ATOM 894 C CA . GLU A 1 122 ? 22.628 5.789 -13.417 1.00 84.06 122 GLU A CA 1
ATOM 895 C C . GLU A 1 122 ? 23.663 4.657 -13.404 1.00 84.06 122 GLU A C 1
ATOM 897 O O . GLU A 1 122 ? 23.993 4.091 -12.352 1.00 84.06 122 GLU A O 1
ATOM 902 N N . GLN A 1 123 ? 24.204 4.349 -14.585 1.00 85.06 123 GLN A N 1
ATOM 903 C CA . GLN A 1 123 ? 25.222 3.320 -14.741 1.00 85.06 123 GLN A CA 1
ATOM 904 C C . GLN A 1 123 ? 26.495 3.710 -13.983 1.00 85.06 123 GLN A C 1
ATOM 906 O O . GLN A 1 123 ? 27.172 4.680 -14.319 1.00 85.06 123 GLN A O 1
ATOM 911 N N . GLN A 1 124 ? 26.859 2.902 -12.990 1.00 87.06 124 GLN A N 1
ATOM 912 C CA . GLN A 1 124 ? 28.111 3.058 -12.262 1.00 87.06 124 GLN A CA 1
ATOM 913 C C . GLN A 1 124 ? 29.236 2.350 -13.024 1.00 87.06 124 GLN A C 1
ATOM 915 O O . GLN A 1 124 ? 29.141 1.158 -13.319 1.00 87.06 124 GLN A O 1
ATOM 920 N N . GLN A 1 125 ? 30.312 3.072 -13.337 1.00 86.38 125 GLN A N 1
ATOM 921 C CA . GLN A 1 125 ? 31.511 2.505 -13.953 1.00 86.38 125 GLN A CA 1
ATOM 922 C C . GLN A 1 125 ? 32.699 2.670 -13.008 1.00 86.38 125 GLN A C 1
ATOM 924 O O . GLN A 1 125 ? 33.024 3.779 -12.588 1.00 86.38 125 GLN A O 1
ATOM 929 N N . LEU A 1 126 ? 33.365 1.561 -12.692 1.00 87.94 126 LEU A N 1
ATOM 930 C CA . LEU A 1 126 ? 34.621 1.560 -11.953 1.00 87.94 126 LEU A CA 1
ATOM 931 C C . LEU A 1 126 ? 35.708 0.955 -12.841 1.00 87.94 126 LEU A C 1
ATOM 933 O O . LEU A 1 126 ? 35.646 -0.223 -13.183 1.00 87.94 126 LEU A O 1
ATOM 937 N N . GLN A 1 127 ? 36.716 1.754 -13.184 1.00 87.44 127 GLN A N 1
ATOM 938 C CA . GLN A 1 127 ? 37.873 1.310 -13.959 1.00 87.44 127 GLN A CA 1
ATOM 939 C C . GLN A 1 127 ? 39.159 1.528 -13.160 1.00 87.44 127 GLN A C 1
ATOM 941 O O . GLN A 1 127 ? 39.352 2.570 -12.533 1.00 87.44 127 GLN A O 1
ATOM 946 N N . ARG A 1 128 ? 40.072 0.552 -13.211 1.00 84.88 128 ARG A N 1
ATOM 947 C CA . ARG A 1 128 ? 41.443 0.699 -12.714 1.00 84.88 128 ARG A CA 1
ATOM 948 C C . ARG A 1 128 ? 42.424 0.088 -13.709 1.00 84.88 128 ARG A C 1
ATOM 950 O O . ARG A 1 128 ? 42.357 -1.106 -13.972 1.00 84.88 128 ARG A O 1
ATOM 957 N N . GLY A 1 129 ? 43.368 0.898 -14.186 1.00 87.75 129 GLY A N 1
ATOM 958 C CA . GLY A 1 129 ? 44.322 0.491 -15.220 1.00 87.75 129 GLY A CA 1
ATOM 959 C C . GLY A 1 129 ? 43.706 0.456 -16.621 1.00 87.75 129 GLY A C 1
ATOM 960 O O . GLY A 1 129 ? 42.551 0.849 -16.818 1.00 87.75 129 GLY A O 1
ATOM 961 N N . ASP A 1 130 ? 44.503 0.001 -17.585 1.00 85.50 130 ASP A N 1
ATOM 962 C CA . ASP A 1 130 ? 44.088 -0.141 -18.977 1.00 85.50 130 ASP A CA 1
ATOM 963 C C . ASP A 1 130 ? 43.730 -1.604 -19.253 1.00 85.50 130 ASP A C 1
ATOM 965 O O . ASP A 1 130 ? 44.577 -2.487 -19.129 1.00 85.50 130 ASP A O 1
ATOM 969 N N . TRP A 1 131 ? 42.458 -1.877 -19.543 1.00 78.62 131 TRP A N 1
ATOM 970 C CA . TRP A 1 131 ? 41.982 -3.240 -19.813 1.00 78.62 131 TRP A CA 1
ATOM 971 C C . TRP A 1 131 ? 42.160 -3.639 -21.284 1.00 78.62 131 TRP A C 1
ATOM 973 O O . TRP A 1 131 ? 41.971 -4.805 -21.619 1.00 78.62 131 TRP A O 1
ATOM 983 N N . GLN A 1 132 ? 42.498 -2.676 -22.151 1.00 78.38 132 GLN A N 1
ATOM 984 C CA . GLN A 1 132 ? 42.691 -2.861 -23.593 1.00 78.38 132 GLN A CA 1
ATOM 985 C C . GLN A 1 132 ? 44.161 -3.098 -23.990 1.00 78.38 132 GLN A C 1
ATOM 987 O O . GLN A 1 132 ? 44.443 -3.224 -25.182 1.00 78.38 132 GLN A O 1
ATOM 992 N N . GLY A 1 133 ? 45.082 -3.117 -23.017 1.00 57.78 133 GLY A N 1
ATOM 993 C CA . GLY A 1 133 ? 46.527 -3.298 -23.219 1.00 57.78 133 GLY A CA 1
ATOM 994 C C . GLY A 1 133 ? 46.992 -4.747 -23.206 1.00 57.78 133 GLY A C 1
ATOM 995 O O . GLY A 1 133 ? 46.410 -5.552 -22.446 1.00 57.78 133 GLY A O 1
#

Sequence (133 aa):
MYIDDLPEPAGTLHLAPGGADSVCGQIRRLDLSAVQSAPGVIAVLTAKDVPGTNDISPTHCGDDPVLAESEIRFFGEPVFAVVARSHREAREAARRGQIDIDPVEPVLTIDQALAAGSYVSEQQQLQRGDWQG